Protein AF-A0A2S9FWA9-F1 (afdb_monomer)

Radius of gyration: 19.91 Å; Cα contacts (8 Å, |Δi|>4): 65; chains: 1; bounding box: 47×26×48 Å

Nearest PDB structures (foldseek):
  5e2c-assembly1_B  TM=9.417E-01  e=1.830E-04  Mycobacterium tuberculosis H37Ra
  1iu9-assembly1_A  TM=6.418E-01  e=1.714E+00  Pyrococcus horikoshii OT3
  1jfl-assembly1_B  TM=6.373E-01  e=2.744E+00  Pyrococcus horikoshii OT3
  2dx7-assembly1_B  TM=5.921E-01  e=2.242E+00  Pyrococcus horikoshii OT3

Mean predicted aligned error: 3.93 Å

Secondary structure (DSSP, 8-state):
---S-HHHHHHHHHHHTT-SEEEE-TTTS-HHHHHHHHHHHTTTSEEEE-TTHHHHHHHS--HHHHHHHHHHHHHHHHHHHHHH-

Sequence (85 aa):
VIERACGPHLASRAAAAGVRKLGFESHVVTFDAYTSLTKAAGGRCELVRAAGMVEGLREVKDAGEIAVLRLACEAADAALKDLVD

Solvent-accessible surface area (backbone atoms only — not comparable to full-atom values): 4934 Å² total; per-residue (Å²): 136,86,76,84,62,51,66,35,54,50,32,31,48,40,27,74,71,66,40,54,70,44,74,41,48,62,86,74,54,46,70,70,54,49,52,47,29,51,61,38,15,65,80,62,24,44,82,39,82,42,62,63,58,65,55,64,58,64,70,62,71,54,73,66,57,50,53,52,52,50,54,53,49,53,52,50,52,52,55,52,48,71,73,75,110

Foldseek 3Di:
DDDPLVLLVVLLVCLVVQAAEDEDQPVPQDPVSVVSSVVSVVNSHHYDYDHPPVVVVVVDDDPVRVVVVVVVVVVVVVVVVVVPD

Structure (mmCIF, N/CA/C/O backbone):
data_AF-A0A2S9FWA9-F1
#
_entry.id   AF-A0A2S9FWA9-F1
#
loop_
_atom_site.group_PDB
_atom_site.id
_atom_site.type_symbol
_atom_site.label_atom_id
_atom_site.label_alt_id
_atom_site.label_comp_id
_atom_site.label_asym_id
_atom_site.label_entity_id
_atom_site.label_seq_id
_atom_site.pdbx_PDB_ins_code
_atom_site.Cartn_x
_atom_site.Cartn_y
_atom_site.Cartn_z
_atom_site.occupancy
_atom_site.B_iso_or_equiv
_atom_site.auth_seq_id
_atom_site.auth_comp_id
_atom_site.auth_asym_id
_atom_site.auth_atom_id
_atom_site.pdbx_PDB_model_num
ATOM 1 N N . VAL A 1 1 ? -22.883 8.278 -4.207 1.00 67.81 1 VAL A N 1
ATOM 2 C CA . VAL A 1 1 ? -22.090 9.186 -3.344 1.00 67.81 1 VAL A CA 1
ATOM 3 C C . VAL A 1 1 ? -20.647 8.716 -3.394 1.00 67.81 1 VAL A C 1
ATOM 5 O O . VAL A 1 1 ? -20.429 7.531 -3.181 1.00 67.81 1 VAL A O 1
ATOM 8 N N . ILE A 1 2 ? -19.698 9.586 -3.750 1.00 81.88 2 ILE A N 1
ATOM 9 C CA . ILE A 1 2 ? -18.262 9.275 -3.679 1.00 81.88 2 ILE A CA 1
ATOM 10 C C . ILE A 1 2 ? -17.791 9.729 -2.302 1.00 81.88 2 ILE A C 1
ATOM 12 O O . ILE A 1 2 ? -17.817 10.924 -2.016 1.00 81.88 2 ILE A O 1
ATOM 16 N N . GLU A 1 3 ? -17.402 8.783 -1.453 1.00 88.25 3 GLU A N 1
ATOM 17 C CA . GLU A 1 3 ? -16.771 9.104 -0.176 1.00 88.25 3 GLU A CA 1
ATOM 18 C C . GLU A 1 3 ? -15.309 9.487 -0.425 1.00 88.25 3 GLU A C 1
ATOM 20 O O . GLU A 1 3 ? -14.579 8.750 -1.083 1.00 88.25 3 GLU A O 1
ATOM 25 N N . ARG A 1 4 ? -14.890 10.654 0.073 1.00 88.38 4 ARG A N 1
ATOM 26 C CA . ARG A 1 4 ? -13.517 11.157 -0.092 1.00 88.38 4 ARG A CA 1
ATOM 27 C C . ARG A 1 4 ? -12.637 10.792 1.103 1.00 88.38 4 ARG A C 1
ATOM 29 O O . ARG A 1 4 ? -11.433 10.625 0.938 1.00 88.38 4 ARG A O 1
ATOM 36 N N . ALA A 1 5 ? -13.227 10.605 2.284 1.00 90.69 5 ALA A N 1
ATOM 37 C CA . ALA A 1 5 ? -12.544 10.132 3.482 1.00 90.69 5 ALA A CA 1
ATOM 38 C C . ALA A 1 5 ? -12.558 8.592 3.553 1.00 90.69 5 ALA A C 1
ATOM 40 O O . ALA A 1 5 ? -13.088 7.993 4.493 1.00 90.69 5 ALA A O 1
ATOM 41 N N . CYS A 1 6 ? -11.969 7.938 2.544 1.00 94.06 6 CYS A N 1
ATOM 42 C CA . CYS A 1 6 ? -12.036 6.483 2.377 1.00 94.06 6 CYS A CA 1
ATOM 43 C C . CYS A 1 6 ? -11.553 5.704 3.610 1.00 94.06 6 CYS A C 1
ATOM 45 O O . CYS A 1 6 ? -12.195 4.732 3.995 1.00 94.06 6 CYS A O 1
ATOM 47 N N . GLY A 1 7 ? -10.462 6.132 4.256 1.00 95.50 7 GLY A N 1
ATOM 48 C CA . GLY A 1 7 ? -9.893 5.436 5.416 1.00 95.50 7 GLY A CA 1
ATOM 49 C C . GLY A 1 7 ? -10.893 5.270 6.572 1.00 95.50 7 GLY A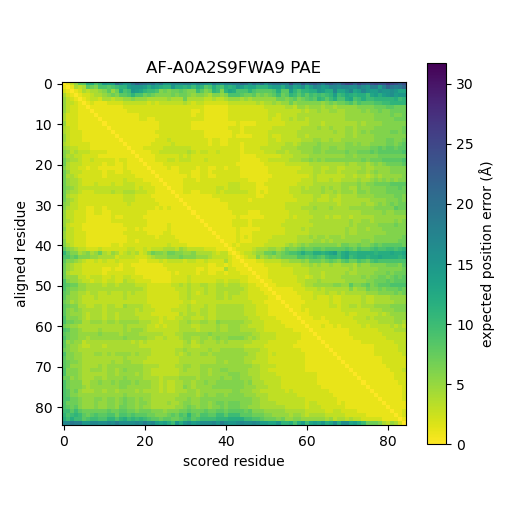 C 1
ATOM 50 O O . GLY A 1 7 ? -11.258 4.137 6.895 1.00 95.50 7 GLY A O 1
ATOM 51 N N . PRO A 1 8 ? -11.381 6.367 7.184 1.00 96.31 8 PRO A N 1
ATOM 52 C CA . PRO A 1 8 ? -12.385 6.296 8.247 1.00 96.31 8 PRO A CA 1
ATOM 53 C C . PRO A 1 8 ? -13.664 5.562 7.826 1.00 96.31 8 PRO A C 1
ATOM 55 O O . PRO A 1 8 ? -14.192 4.754 8.591 1.00 96.31 8 PRO A O 1
ATO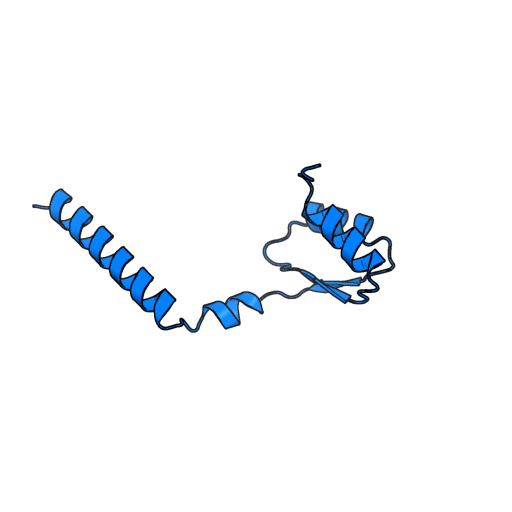M 58 N N . HIS A 1 9 ? -14.140 5.782 6.596 1.00 96.50 9 HIS A N 1
ATOM 59 C CA . HIS A 1 9 ? -15.321 5.088 6.085 1.00 96.50 9 HIS A CA 1
ATOM 60 C C . HIS A 1 9 ? -1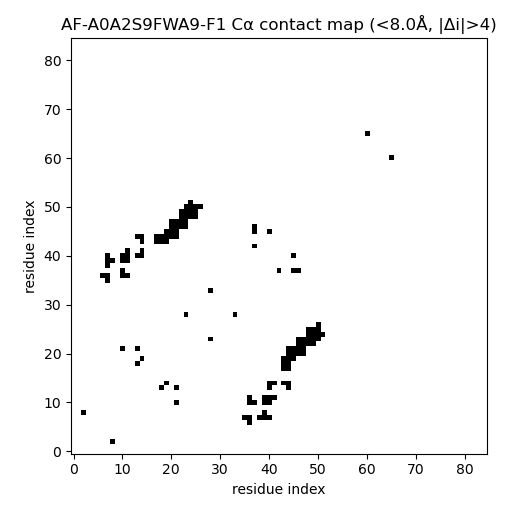5.128 3.565 6.052 1.00 96.50 9 HIS A C 1
ATOM 62 O O . HIS A 1 9 ? -15.979 2.818 6.538 1.00 96.50 9 HIS A O 1
ATOM 68 N N . LEU A 1 10 ? -13.992 3.093 5.534 1.00 96.25 10 LEU A N 1
ATOM 69 C CA . LEU A 1 10 ? -13.667 1.669 5.472 1.00 96.25 10 LEU A CA 1
ATOM 70 C C . LEU A 1 10 ? -13.442 1.066 6.864 1.00 96.25 10 LEU A C 1
ATOM 72 O O . LEU A 1 10 ? -13.912 -0.042 7.109 1.00 96.25 10 LEU A O 1
ATOM 76 N N . ALA A 1 11 ? -12.818 1.793 7.796 1.00 97.44 11 ALA A N 1
ATOM 77 C CA . ALA A 1 11 ? -12.676 1.345 9.185 1.00 97.44 11 ALA A CA 1
ATOM 78 C C . ALA A 1 11 ? -14.042 1.161 9.872 1.00 97.44 11 ALA A C 1
ATOM 80 O O . ALA A 1 11 ? -14.284 0.143 10.525 1.00 97.44 11 ALA A O 1
ATOM 81 N N . SER A 1 12 ? -14.970 2.102 9.664 1.00 96.81 12 SER A N 1
ATOM 82 C CA . SER A 1 12 ? -16.344 1.986 10.164 1.00 96.81 12 SER A CA 1
ATOM 83 C C . SER A 1 12 ? -17.084 0.802 9.534 1.00 96.81 12 SER A C 1
ATOM 85 O O . SER A 1 12 ? -17.722 0.019 10.243 1.00 96.81 12 SER A O 1
ATOM 87 N N . ARG A 1 13 ? -16.946 0.611 8.214 1.00 97.06 13 ARG A N 1
ATOM 88 C CA . ARG A 1 13 ? -17.538 -0.531 7.503 1.00 97.06 13 ARG A CA 1
ATOM 89 C C . ARG A 1 13 ? -16.974 -1.873 7.959 1.00 97.06 13 ARG A C 1
ATOM 91 O O . ARG A 1 13 ? -17.754 -2.801 8.139 1.00 97.06 13 ARG A O 1
ATOM 98 N N . ALA A 1 14 ? -15.665 -1.982 8.169 1.00 97.56 14 ALA A N 1
ATOM 99 C CA . ALA A 1 14 ? -15.033 -3.196 8.679 1.00 97.56 14 ALA A CA 1
ATOM 100 C C . ALA A 1 14 ? -15.575 -3.553 10.071 1.00 97.56 14 ALA A C 1
ATOM 102 O O . ALA A 1 14 ? -15.978 -4.692 10.307 1.00 97.56 14 ALA A O 1
ATOM 103 N N . ALA A 1 15 ? -15.682 -2.560 10.960 1.00 97.00 15 ALA A N 1
ATOM 104 C CA . ALA A 1 15 ? -16.286 -2.741 12.275 1.00 97.00 15 ALA A CA 1
ATOM 105 C C . ALA A 1 15 ? -17.763 -3.170 12.186 1.00 97.00 15 ALA A C 1
ATOM 107 O O . ALA A 1 15 ? -18.185 -4.065 12.914 1.00 97.00 15 ALA A O 1
ATOM 108 N N . ALA A 1 16 ? -18.546 -2.565 11.286 1.00 97.50 16 ALA A N 1
ATOM 109 C CA . ALA A 1 16 ? -19.944 -2.938 11.050 1.00 97.50 16 ALA A CA 1
ATOM 110 C C . ALA A 1 16 ? -20.097 -4.352 10.458 1.00 97.50 16 ALA A C 1
ATOM 112 O O . ALA A 1 16 ? -21.079 -5.030 10.741 1.00 97.50 16 ALA A O 1
ATOM 113 N N . ALA A 1 17 ? -19.115 -4.812 9.681 1.00 97.56 17 ALA A N 1
ATOM 114 C CA . ALA A 1 17 ? -19.056 -6.163 9.126 1.00 97.56 17 ALA A CA 1
ATOM 115 C C . ALA A 1 17 ? -18.537 -7.222 10.124 1.00 97.56 17 ALA A C 1
ATOM 117 O O . ALA A 1 17 ? -18.397 -8.385 9.757 1.00 97.56 17 ALA A O 1
ATOM 118 N N . GLY A 1 18 ? -18.240 -6.843 11.374 1.00 97.50 18 GLY A N 1
ATOM 119 C CA . GLY A 1 18 ? -17.804 -7.770 12.423 1.00 97.50 18 GLY A CA 1
ATOM 120 C C . GLY A 1 18 ? -16.301 -8.068 12.448 1.00 97.50 18 GLY A C 1
ATOM 121 O O . GLY A 1 18 ? -15.872 -8.958 13.185 1.00 97.50 18 GLY A O 1
ATOM 122 N N . VAL A 1 19 ? -15.478 -7.327 11.697 1.00 98.00 19 VAL A N 1
ATOM 123 C CA . VAL A 1 19 ? -14.015 -7.457 11.768 1.00 98.00 19 VAL A CA 1
ATOM 124 C C . VAL A 1 19 ? -13.545 -7.081 13.172 1.00 98.00 19 VAL A C 1
ATOM 126 O O . VAL A 1 19 ? -13.773 -5.968 13.641 1.00 98.00 19 VAL A O 1
ATOM 129 N N . ARG A 1 20 ? -12.860 -8.009 13.847 1.00 97.19 20 ARG A N 1
ATOM 130 C CA . ARG A 1 20 ? -12.371 -7.806 15.221 1.00 97.19 20 ARG A CA 1
ATOM 131 C C . ARG A 1 20 ? -10.988 -7.174 15.283 1.00 97.19 20 ARG A C 1
ATOM 133 O O . ARG A 1 20 ? -10.745 -6.376 16.180 1.00 97.19 20 ARG A O 1
ATOM 140 N N . LYS A 1 21 ? -10.117 -7.524 14.338 1.00 97.50 21 LYS A N 1
ATOM 141 C CA . LYS A 1 21 ? -8.756 -7.001 14.203 1.00 97.50 21 LYS A CA 1
ATOM 142 C C . LYS A 1 21 ? -8.551 -6.543 12.770 1.00 97.50 21 LYS A C 1
ATOM 144 O O . LYS A 1 21 ? -8.724 -7.341 11.852 1.00 97.50 21 LYS A O 1
ATOM 149 N N . LEU A 1 22 ? -8.203 -5.278 12.591 1.00 97.19 22 LEU A N 1
ATOM 150 C CA . LEU A 1 22 ? -7.968 -4.671 11.289 1.00 97.19 22 LEU A CA 1
ATOM 151 C C . LEU A 1 22 ? -6.513 -4.210 11.205 1.00 97.19 22 LEU A C 1
ATOM 153 O O . LEU A 1 22 ? -6.068 -3.367 11.981 1.00 97.19 22 LEU A O 1
ATOM 157 N N . GLY A 1 23 ? -5.773 -4.798 10.267 1.00 97.00 23 GLY A N 1
ATOM 158 C CA . GLY A 1 23 ? -4.383 -4.448 10.003 1.00 97.00 23 GLY A CA 1
ATOM 159 C C . GLY A 1 23 ? -4.246 -3.058 9.380 1.00 97.00 23 GLY A C 1
ATOM 160 O O . GLY A 1 23 ? -5.065 -2.673 8.546 1.00 97.00 23 GLY A O 1
ATOM 161 N N . PHE A 1 24 ? -3.197 -2.324 9.746 1.00 97.06 24 PHE A N 1
ATOM 162 C CA . PHE A 1 24 ? -2.792 -1.100 9.053 1.00 97.06 24 PHE A CA 1
ATOM 163 C C . PHE A 1 24 ? -1.268 -1.006 8.912 1.00 97.06 24 PHE A C 1
ATOM 165 O O . PHE A 1 24 ? -0.512 -1.456 9.781 1.00 97.06 24 PHE A O 1
ATOM 172 N N . GLU A 1 25 ? -0.806 -0.383 7.828 1.00 96.75 25 GLU A N 1
ATOM 173 C CA . GLU A 1 25 ? 0.614 -0.149 7.557 1.00 96.75 25 GLU A CA 1
ATOM 174 C C . GLU A 1 25 ? 1.135 0.983 8.439 1.00 96.75 25 GLU A C 1
ATOM 176 O O . GLU A 1 25 ? 1.183 2.154 8.072 1.00 96.75 25 GLU A O 1
ATOM 181 N N . SER A 1 26 ? 1.529 0.633 9.656 1.00 96.56 26 SER A N 1
ATOM 182 C CA . SE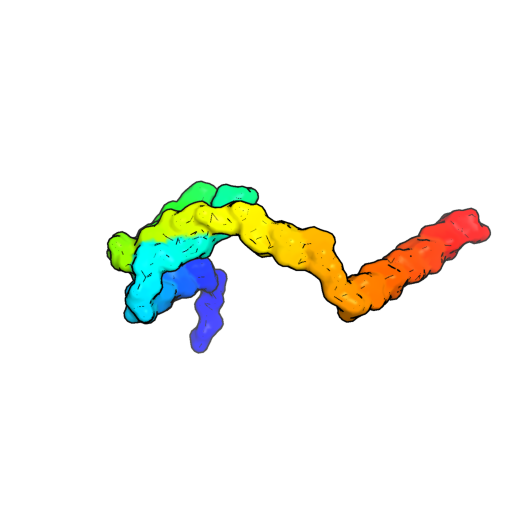R A 1 26 ? 1.915 1.596 10.688 1.00 96.56 26 SER A CA 1
ATOM 183 C C . SER A 1 26 ? 3.175 2.413 10.391 1.00 96.56 26 SER A C 1
ATOM 185 O O . SER A 1 26 ? 3.549 3.258 11.196 1.00 96.56 26 SER A O 1
ATOM 187 N N . HIS A 1 27 ? 3.871 2.095 9.302 1.00 94.81 27 HIS A N 1
ATOM 188 C CA . HIS A 1 27 ? 5.023 2.839 8.800 1.00 94.81 27 HIS A CA 1
ATOM 189 C C . HIS A 1 27 ? 4.631 3.862 7.712 1.00 94.81 27 HIS A C 1
ATOM 191 O O . HIS A 1 27 ? 5.441 4.714 7.369 1.00 94.81 27 HIS A O 1
ATOM 197 N N . VAL A 1 28 ? 3.389 3.807 7.214 1.00 96.00 28 VAL A N 1
ATOM 198 C CA . VAL A 1 28 ? 2.806 4.746 6.237 1.00 96.00 28 VAL A CA 1
ATOM 199 C C . VAL A 1 28 ? 1.750 5.635 6.897 1.00 96.00 28 VAL A C 1
ATOM 201 O O . VAL A 1 28 ? 1.676 6.835 6.643 1.00 96.00 28 VAL A O 1
ATOM 204 N N . VAL A 1 29 ? 0.912 5.052 7.757 1.00 96.25 29 VAL A N 1
ATOM 205 C CA . VAL A 1 29 ? -0.197 5.756 8.409 1.00 96.25 29 VAL A CA 1
ATOM 206 C C . VAL A 1 29 ? 0.338 6.715 9.472 1.00 96.25 29 VAL A C 1
ATOM 208 O O . VAL A 1 29 ? 0.934 6.292 10.463 1.00 96.25 29 VAL A O 1
ATOM 211 N N . THR A 1 30 ? 0.074 8.012 9.292 1.00 97.12 30 THR A N 1
ATOM 212 C CA . THR A 1 30 ? 0.402 9.045 10.284 1.00 97.12 30 THR A CA 1
ATOM 213 C C . THR A 1 30 ? -0.403 8.860 11.569 1.00 97.12 30 THR A C 1
ATOM 215 O O . THR A 1 30 ? -1.466 8.235 11.583 1.00 97.12 30 THR A O 1
ATOM 218 N N . PHE A 1 31 ? 0.063 9.454 12.667 1.00 97.50 31 PHE A N 1
ATOM 219 C CA . PHE A 1 31 ? -0.650 9.377 13.942 1.00 97.50 31 PHE A CA 1
ATOM 220 C C . PHE A 1 31 ? -2.064 9.991 13.883 1.00 97.50 31 PHE A C 1
ATOM 222 O O . PHE A 1 31 ? -3.011 9.428 14.441 1.00 97.50 31 PHE A O 1
ATOM 229 N N . ASP A 1 32 ? -2.241 11.093 13.149 1.00 97.88 32 ASP A N 1
ATOM 230 C CA . ASP A 1 32 ? -3.551 11.732 12.959 1.00 97.88 32 ASP A CA 1
ATOM 231 C C . ASP A 1 32 ? -4.515 10.841 12.167 1.00 97.88 32 ASP A C 1
ATOM 233 O O . ASP A 1 32 ? -5.692 10.694 12.525 1.00 97.88 32 ASP A O 1
ATOM 237 N N . ALA A 1 33 ? -4.008 10.188 11.117 1.00 96.88 33 ALA A N 1
ATOM 238 C CA . ALA A 1 33 ? -4.775 9.213 10.357 1.00 96.88 33 ALA A CA 1
ATOM 239 C C . ALA A 1 33 ? -5.150 8.015 11.242 1.00 96.88 33 ALA A C 1
ATOM 241 O O . ALA A 1 33 ? -6.327 7.671 11.322 1.00 96.88 33 ALA A O 1
ATOM 242 N N . TYR A 1 34 ? -4.199 7.444 11.986 1.00 97.56 34 TYR A N 1
ATOM 243 C CA . TYR A 1 34 ? -4.448 6.353 12.934 1.00 97.56 34 TYR A CA 1
ATOM 244 C C . TYR A 1 34 ? -5.532 6.707 13.964 1.00 97.56 34 TYR A C 1
ATOM 246 O O . TYR A 1 34 ? -6.460 5.926 14.195 1.00 97.56 34 TYR A O 1
ATOM 254 N N . THR A 1 35 ? -5.467 7.909 14.538 1.00 97.44 35 THR A N 1
ATOM 255 C CA . THR A 1 35 ? -6.473 8.409 15.484 1.00 97.44 35 THR A CA 1
ATOM 256 C C . THR A 1 35 ? -7.855 8.493 14.834 1.00 97.44 35 THR A C 1
ATOM 258 O O . THR A 1 35 ? -8.855 8.087 15.429 1.00 97.44 35 THR A O 1
ATOM 261 N N . SER A 1 36 ? -7.922 8.977 13.593 1.00 97.06 36 SER A N 1
ATOM 262 C CA . SER A 1 36 ? -9.169 9.081 12.827 1.00 97.06 36 SER A CA 1
ATOM 263 C C . SER A 1 36 ? -9.767 7.708 12.500 1.00 97.06 36 SER A C 1
ATOM 265 O O . SER A 1 36 ? -10.969 7.502 12.672 1.00 97.06 36 SER A O 1
ATOM 267 N N . LEU A 1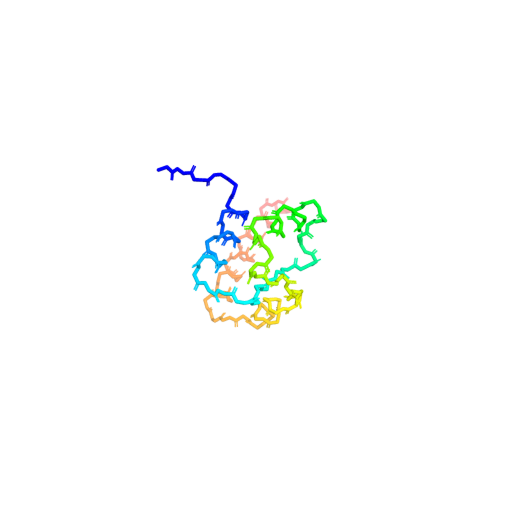 37 ? -8.931 6.746 12.101 1.00 97.69 37 LEU A N 1
ATOM 268 C CA . LEU A 1 37 ? -9.338 5.360 11.854 1.00 97.69 37 LEU A CA 1
ATOM 269 C C . LEU A 1 37 ? -9.855 4.688 13.134 1.00 97.69 37 LEU A C 1
ATOM 271 O O . LEU A 1 37 ? -10.906 4.051 13.116 1.00 97.69 37 LEU A O 1
ATOM 275 N N . THR A 1 38 ? -9.157 4.881 14.255 1.00 97.06 38 THR A N 1
ATOM 276 C CA . THR A 1 38 ? -9.526 4.311 15.560 1.00 97.06 38 THR A CA 1
ATOM 277 C C . THR A 1 38 ? -10.880 4.838 16.036 1.00 97.06 38 THR A C 1
ATOM 279 O O . THR A 1 38 ? -11.735 4.064 16.469 1.00 97.06 38 THR A O 1
ATOM 282 N N . LYS A 1 39 ? -11.119 6.151 15.894 1.00 97.06 39 LYS A N 1
ATOM 283 C CA . LYS A 1 39 ? -12.424 6.764 16.184 1.00 97.06 39 LYS A CA 1
ATOM 284 C C . LYS A 1 39 ? -13.531 6.155 15.320 1.00 97.06 39 LYS A C 1
ATOM 286 O O . LYS A 1 39 ? -14.588 5.814 15.843 1.00 97.06 39 LYS A O 1
ATOM 291 N N . ALA A 1 40 ? -13.281 5.966 14.025 1.00 96.88 40 ALA A N 1
ATOM 292 C CA . ALA A 1 40 ? -14.264 5.403 13.101 1.00 96.88 40 ALA A CA 1
ATOM 293 C C . ALA A 1 40 ? -14.555 3.908 13.336 1.00 96.88 40 ALA A C 1
ATOM 295 O O . ALA A 1 40 ? -15.690 3.466 13.145 1.00 96.88 40 ALA A O 1
ATOM 296 N N . ALA A 1 41 ? -13.563 3.142 13.798 1.00 96.31 41 ALA A N 1
ATOM 297 C CA . ALA A 1 41 ? -13.721 1.748 14.215 1.00 96.31 41 ALA A CA 1
ATOM 298 C C . ALA A 1 41 ? -14.617 1.592 15.464 1.00 96.31 41 ALA A C 1
ATOM 300 O O . ALA A 1 41 ? -15.191 0.522 15.694 1.00 96.31 41 ALA A O 1
ATOM 301 N N . GLY A 1 42 ? -14.771 2.656 16.263 1.00 93.50 42 GLY A N 1
ATOM 302 C CA . GLY A 1 42 ? -15.754 2.741 17.346 1.00 93.50 42 GLY A CA 1
ATOM 303 C C . GLY A 1 42 ? -15.557 1.715 18.465 1.00 93.50 42 GLY A C 1
ATOM 304 O O . GLY A 1 42 ? -16.539 1.257 19.042 1.00 93.50 42 GLY A O 1
A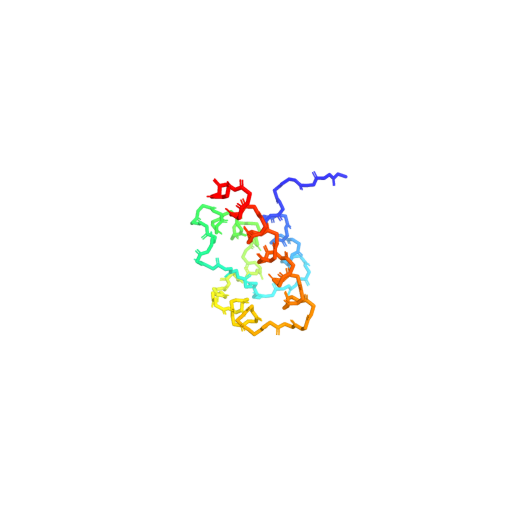TOM 305 N N . GLY A 1 43 ? -14.317 1.279 18.713 1.00 90.56 43 GLY A N 1
ATOM 306 C CA . GLY A 1 43 ? -13.971 0.293 19.749 1.00 90.56 43 GLY A CA 1
ATOM 307 C C . GLY A 1 43 ? -14.446 -1.145 19.485 1.00 90.56 43 GLY A C 1
ATOM 308 O O . GLY A 1 43 ? -14.094 -2.051 20.234 1.00 90.56 43 GLY A O 1
ATOM 309 N N . ARG A 1 44 ? -15.214 -1.386 18.413 1.00 91.44 44 ARG A N 1
ATOM 310 C CA . ARG A 1 44 ? -15.675 -2.728 18.002 1.00 91.44 44 ARG A CA 1
ATOM 311 C C . ARG A 1 44 ? -14.606 -3.514 17.240 1.00 91.44 44 ARG A C 1
ATOM 313 O O . ARG A 1 44 ? -14.655 -4.743 17.197 1.00 91.44 44 ARG A O 1
ATOM 320 N N . CYS A 1 45 ? -13.661 -2.790 16.649 1.00 96.38 45 CYS A N 1
ATOM 321 C CA . CYS A 1 45 ? -12.557 -3.308 15.858 1.00 96.38 45 CYS A CA 1
ATOM 322 C C . CYS A 1 45 ? -11.240 -2.728 16.390 1.00 96.38 45 CYS A C 1
ATOM 324 O O . CYS A 1 45 ? -11.101 -1.512 16.522 1.00 96.38 45 CYS A O 1
ATOM 326 N N . GLU A 1 46 ? -10.294 -3.601 16.717 1.00 97.12 46 GLU A N 1
ATOM 327 C CA . GLU A 1 46 ? -8.942 -3.242 17.137 1.00 97.12 46 GLU A CA 1
ATOM 328 C C . GLU A 1 46 ? -8.079 -2.968 15.900 1.00 97.12 46 GLU A C 1
ATOM 330 O O . GLU A 1 46 ? -8.009 -3.807 14.998 1.00 97.12 46 GLU A O 1
ATOM 335 N N . LEU A 1 47 ? -7.395 -1.821 15.856 1.00 97.69 47 LEU A N 1
ATOM 336 C CA . LEU A 1 47 ? -6.370 -1.581 14.843 1.00 97.69 47 LEU A CA 1
ATOM 337 C C . LEU A 1 47 ? -5.057 -2.239 15.258 1.00 97.69 47 LEU A C 1
ATOM 339 O O . LEU A 1 47 ? -4.499 -1.931 16.308 1.00 97.69 47 LEU A O 1
ATOM 343 N N . VAL A 1 48 ? -4.541 -3.106 14.394 1.00 97.56 48 VAL A N 1
ATOM 344 C CA . VAL A 1 48 ? -3.317 -3.871 14.631 1.00 97.56 48 VAL A CA 1
ATOM 345 C C . VAL A 1 48 ? -2.254 -3.441 13.630 1.00 97.56 48 VAL A C 1
ATOM 347 O O . VAL A 1 48 ? -2.5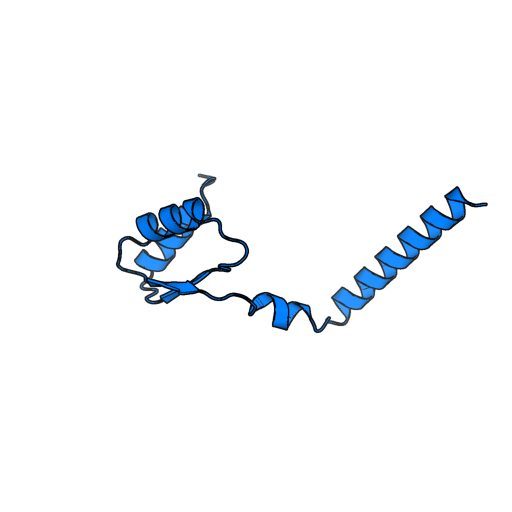12 -3.321 12.434 1.00 97.56 48 VAL A O 1
ATOM 350 N N . ARG A 1 49 ? -1.033 -3.208 14.110 1.00 96.94 49 ARG A N 1
ATOM 351 C CA . ARG A 1 49 ? 0.099 -2.888 13.233 1.00 96.94 49 ARG A CA 1
ATOM 352 C C . ARG A 1 49 ? 0.393 -4.080 12.316 1.00 96.94 49 ARG A C 1
ATOM 354 O O . ARG A 1 49 ? 0.576 -5.190 12.803 1.00 96.94 49 ARG A O 1
ATOM 361 N N . ALA A 1 50 ? 0.488 -3.829 11.014 1.00 95.94 50 ALA A N 1
ATOM 362 C CA . ALA A 1 50 ? 0.775 -4.829 9.983 1.00 95.94 50 ALA A CA 1
ATOM 363 C C . ALA A 1 50 ? 1.895 -4.357 9.032 1.00 95.94 50 ALA A C 1
ATOM 365 O O . ALA A 1 50 ? 1.802 -4.501 7.818 1.00 95.94 50 ALA A O 1
ATOM 366 N N . ALA A 1 51 ? 2.943 -3.732 9.576 1.00 94.94 51 ALA A N 1
ATOM 367 C CA . ALA A 1 51 ? 4.079 -3.264 8.780 1.00 94.94 51 ALA A CA 1
ATOM 368 C C . ALA A 1 51 ? 4.886 -4.433 8.187 1.00 94.94 51 ALA A C 1
ATOM 370 O O . ALA A 1 51 ? 5.094 -5.433 8.871 1.00 94.94 51 ALA A O 1
ATOM 371 N N . GLY A 1 52 ? 5.375 -4.286 6.951 1.00 94.19 52 GLY A N 1
ATOM 372 C CA . GLY A 1 52 ? 6.259 -5.257 6.298 1.00 94.19 52 GLY A CA 1
ATOM 373 C C . GLY A 1 52 ? 5.533 -6.373 5.544 1.00 94.19 52 GLY A C 1
ATOM 374 O O . GLY A 1 52 ? 6.164 -7.111 4.792 1.00 94.19 52 GLY A O 1
ATOM 375 N N . MET A 1 53 ? 4.218 -6.528 5.738 1.00 94.38 53 MET A N 1
ATOM 376 C CA . MET A 1 53 ? 3.466 -7.633 5.136 1.00 94.38 53 MET A CA 1
ATOM 377 C C . MET A 1 53 ? 3.346 -7.479 3.617 1.00 94.38 53 MET A C 1
ATOM 379 O O . MET A 1 53 ? 3.551 -8.443 2.883 1.00 94.38 53 MET A O 1
ATOM 383 N N . VAL A 1 54 ? 3.032 -6.271 3.144 1.00 94.44 54 VAL A N 1
ATOM 384 C CA . VAL A 1 54 ? 2.925 -5.981 1.709 1.00 94.44 54 VAL A CA 1
ATOM 385 C C . VAL A 1 54 ? 4.313 -5.917 1.077 1.00 94.44 54 VAL A C 1
ATOM 387 O O . VAL A 1 54 ? 4.506 -6.400 -0.035 1.00 94.44 54 VAL A O 1
ATOM 390 N N . GLU A 1 55 ? 5.299 -5.380 1.793 1.00 95.56 55 GLU A N 1
ATOM 391 C CA . GLU A 1 55 ? 6.690 -5.310 1.344 1.00 95.56 55 GLU A CA 1
ATOM 392 C C . GLU A 1 55 ? 7.257 -6.698 1.043 1.00 95.56 55 GLU A C 1
ATOM 394 O O . GLU A 1 55 ? 7.834 -6.885 -0.025 1.00 95.56 55 GLU A O 1
ATOM 399 N N . GLY A 1 56 ? 7.018 -7.681 1.919 1.00 95.25 56 GLY A N 1
ATOM 400 C CA . GLY A 1 56 ? 7.465 -9.058 1.695 1.00 95.25 56 GLY A CA 1
ATOM 401 C C . GLY A 1 56 ? 6.861 -9.696 0.440 1.00 95.25 56 GLY A C 1
ATOM 402 O O . GLY A 1 56 ? 7.532 -10.457 -0.249 1.00 95.25 56 GLY A O 1
ATOM 403 N N . LEU A 1 57 ? 5.619 -9.345 0.085 1.00 94.94 57 LEU A N 1
ATOM 404 C CA . LEU A 1 57 ? 5.014 -9.783 -1.180 1.00 94.94 57 LEU A CA 1
ATOM 405 C C . LEU A 1 57 ? 5.606 -9.048 -2.387 1.00 94.94 57 LEU A C 1
ATOM 407 O O . LEU A 1 57 ? 5.733 -9.630 -3.457 1.00 94.94 57 LEU A O 1
ATOM 411 N N . ARG A 1 58 ? 5.968 -7.770 -2.230 1.00 96.06 58 ARG A N 1
ATOM 412 C CA . ARG A 1 58 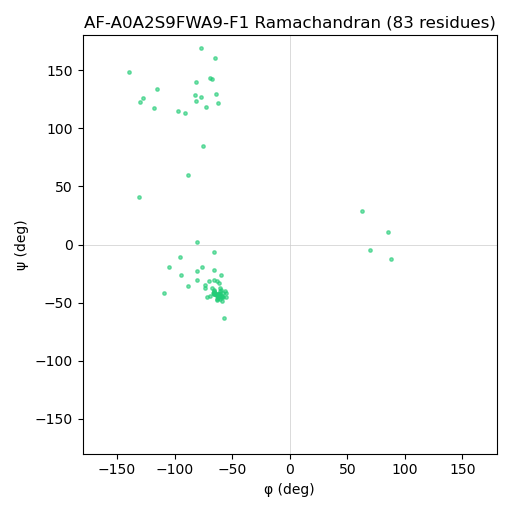? 6.530 -6.945 -3.310 1.00 96.06 58 ARG A CA 1
ATOM 413 C C . ARG A 1 58 ? 7.990 -7.259 -3.612 1.00 96.06 58 ARG A C 1
ATOM 415 O O . ARG A 1 58 ? 8.449 -6.859 -4.683 1.00 96.06 58 ARG A O 1
ATOM 422 N N . GLU A 1 59 ? 8.702 -7.892 -2.684 1.00 97.25 59 GLU A N 1
ATOM 423 C CA . GLU A 1 59 ? 10.115 -8.242 -2.824 1.00 97.25 59 GLU A CA 1
ATOM 424 C C . GLU A 1 59 ? 10.344 -9.219 -3.985 1.00 97.25 59 GLU A C 1
ATOM 426 O O . GLU A 1 59 ? 11.248 -9.014 -4.795 1.00 97.25 59 GLU A O 1
ATOM 431 N N . VAL A 1 60 ? 9.482 -10.232 -4.124 1.00 97.44 60 VAL A N 1
ATOM 432 C CA . VAL A 1 60 ? 9.560 -11.213 -5.213 1.00 97.44 60 VAL A CA 1
ATOM 433 C C . VAL A 1 60 ? 8.607 -10.816 -6.331 1.00 97.44 60 VAL A C 1
ATOM 435 O O . VAL A 1 60 ? 7.393 -10.816 -6.150 1.00 97.44 60 VAL A O 1
ATOM 438 N N . LYS A 1 61 ? 9.165 -10.493 -7.499 1.00 97.56 61 LYS A N 1
ATOM 439 C CA . LYS A 1 61 ? 8.388 -10.078 -8.670 1.00 97.56 61 LYS A CA 1
ATOM 440 C C . LYS A 1 61 ? 7.805 -11.250 -9.433 1.00 97.56 61 LYS A C 1
ATOM 442 O O . LYS A 1 61 ? 8.488 -12.250 -9.658 1.00 97.56 61 LYS A O 1
ATOM 447 N N . ASP A 1 62 ? 6.568 -11.088 -9.886 1.00 98.38 62 ASP A N 1
ATOM 448 C CA . ASP A 1 62 ? 5.994 -11.988 -10.875 1.00 98.38 62 ASP A CA 1
ATOM 449 C C . ASP A 1 62 ? 6.529 -11.694 -12.291 1.00 98.38 62 ASP A C 1
ATOM 451 O O . ASP A 1 62 ? 7.215 -10.700 -12.554 1.00 98.38 62 ASP A O 1
ATOM 455 N N . ALA A 1 63 ? 6.250 -12.600 -13.230 1.00 98.44 63 ALA A N 1
ATOM 456 C CA . ALA A 1 63 ? 6.746 -12.482 -14.600 1.00 98.44 63 ALA A CA 1
ATOM 457 C C . ALA A 1 63 ? 6.205 -11.239 -15.335 1.00 98.44 63 ALA A C 1
ATOM 459 O O . ALA A 1 63 ? 6.905 -10.680 -16.182 1.00 98.44 63 ALA A O 1
ATOM 460 N N . GLY A 1 64 ? 4.982 -10.802 -15.018 1.00 98.44 64 GLY A N 1
ATOM 461 C CA . GLY A 1 64 ? 4.372 -9.608 -15.596 1.00 98.44 64 GLY A CA 1
ATOM 462 C C . GLY A 1 64 ? 5.028 -8.332 -15.073 1.00 98.44 64 GLY A C 1
ATOM 463 O O . GLY A 1 64 ? 5.392 -7.462 -15.863 1.00 98.44 64 GLY A O 1
ATOM 464 N N . GLU A 1 65 ? 5.265 -8.252 -13.763 1.00 98.44 65 GLU A N 1
ATOM 465 C CA . GLU A 1 65 ? 6.012 -7.162 -13.137 1.00 98.44 65 GLU A CA 1
ATOM 466 C C . GLU A 1 65 ? 7.427 -7.053 -13.722 1.00 98.44 65 GLU A C 1
ATOM 468 O O . GLU A 1 65 ? 7.858 -5.957 -14.079 1.00 98.44 65 GLU A O 1
ATOM 473 N N . ILE A 1 66 ? 8.137 -8.176 -13.890 1.00 98.62 66 ILE A N 1
ATOM 474 C CA . ILE A 1 66 ? 9.475 -8.192 -14.507 1.00 98.62 66 ILE A CA 1
ATOM 475 C C . ILE A 1 66 ? 9.425 -7.682 -15.951 1.00 98.62 66 ILE A C 1
ATOM 477 O O . ILE A 1 66 ? 10.296 -6.910 -16.354 1.00 98.62 66 ILE A O 1
ATOM 481 N N . ALA A 1 67 ? 8.426 -8.091 -16.737 1.00 98.62 67 ALA A N 1
ATOM 482 C CA . ALA A 1 67 ? 8.281 -7.632 -18.116 1.00 98.62 67 ALA A CA 1
ATOM 483 C C . ALA A 1 67 ? 8.074 -6.109 -18.189 1.00 98.62 67 ALA A C 1
ATOM 485 O O . ALA A 1 67 ? 8.735 -5.438 -18.980 1.00 98.62 67 ALA A O 1
ATOM 486 N N . VAL A 1 68 ? 7.225 -5.550 -17.321 1.00 98.56 68 VAL A N 1
ATOM 487 C CA . VAL A 1 68 ? 7.003 -4.096 -17.242 1.00 98.56 68 VAL A CA 1
ATOM 488 C C . VAL A 1 68 ? 8.261 -3.359 -16.780 1.00 98.56 68 VAL A C 1
ATOM 490 O O . VAL A 1 68 ? 8.589 -2.313 -17.337 1.00 98.56 68 VAL A O 1
ATOM 493 N N . LEU A 1 69 ? 9.000 -3.904 -15.809 1.00 98.50 69 LEU A N 1
ATOM 494 C CA . LEU A 1 69 ? 10.268 -3.318 -15.365 1.00 98.50 69 LEU A CA 1
ATOM 495 C C . LEU A 1 69 ? 11.297 -3.249 -16.500 1.00 98.50 69 LEU A C 1
ATOM 497 O O . LEU A 1 69 ? 11.971 -2.233 -16.638 1.00 98.50 69 LEU A O 1
ATOM 501 N N . ARG A 1 70 ? 11.387 -4.282 -17.347 1.00 98.62 70 ARG A N 1
ATOM 502 C CA . ARG A 1 70 ? 12.277 -4.271 -18.521 1.00 98.62 70 ARG A CA 1
ATOM 503 C C . ARG A 1 70 ? 11.901 -3.179 -19.515 1.00 98.62 70 ARG A C 1
ATOM 505 O O . ARG A 1 70 ? 12.775 -2.423 -19.919 1.00 98.62 70 ARG A O 1
ATOM 512 N N . LEU A 1 71 ? 10.612 -3.038 -19.826 1.00 98.75 71 LEU A N 1
ATOM 513 C CA . LEU A 1 71 ? 10.121 -1.965 -20.697 1.00 98.75 71 LEU A CA 1
ATOM 514 C C . LEU A 1 71 ? 10.443 -0.574 -20.132 1.00 98.75 71 LEU A C 1
ATOM 516 O O . LEU A 1 71 ? 10.813 0.331 -20.875 1.00 98.75 71 LEU A O 1
ATOM 520 N N . ALA A 1 72 ? 10.327 -0.399 -18.813 1.00 98.69 72 ALA A N 1
ATOM 521 C CA . ALA A 1 72 ? 10.689 0.855 -18.160 1.00 98.69 72 ALA A CA 1
ATOM 522 C C . ALA A 1 72 ? 12.195 1.153 -18.274 1.00 98.69 72 ALA A C 1
ATOM 524 O O . ALA A 1 72 ? 12.563 2.294 -18.551 1.00 98.69 72 ALA A O 1
ATOM 525 N N . CYS A 1 73 ? 13.057 0.143 -18.104 1.00 98.69 73 CYS A N 1
ATOM 526 C CA . CYS A 1 73 ? 14.500 0.282 -18.314 1.00 98.69 73 CYS A CA 1
ATOM 527 C C . CYS A 1 73 ? 14.834 0.630 -19.768 1.00 98.69 73 CYS A C 1
ATOM 529 O O . CYS A 1 73 ? 15.559 1.588 -19.996 1.00 98.69 73 CYS A O 1
ATOM 531 N N . GLU A 1 74 ? 14.247 -0.066 -20.743 1.00 98.69 74 GLU A N 1
ATOM 532 C CA . GLU A 1 74 ? 14.455 0.216 -22.170 1.00 98.69 74 GLU A CA 1
ATOM 533 C C . GLU A 1 74 ? 14.066 1.658 -22.533 1.00 98.69 74 GLU A C 1
ATOM 535 O O . GLU A 1 74 ? 14.789 2.336 -23.264 1.00 98.69 74 GLU A O 1
ATOM 540 N N . ALA A 1 75 ? 12.951 2.158 -21.987 1.00 98.69 75 ALA A N 1
ATOM 541 C CA . ALA A 1 75 ? 12.528 3.543 -22.184 1.00 98.69 75 ALA A CA 1
ATOM 542 C C . ALA A 1 75 ? 13.507 4.550 -21.553 1.00 98.69 75 ALA A C 1
ATOM 544 O O . ALA A 1 75 ? 13.807 5.579 -22.162 1.00 98.69 75 ALA A O 1
ATOM 545 N N . ALA A 1 76 ? 14.017 4.260 -20.353 1.00 98.62 76 ALA A N 1
ATOM 546 C CA . ALA A 1 76 ? 15.009 5.099 -19.687 1.00 98.62 76 ALA A CA 1
ATOM 547 C C . ALA A 1 76 ? 16.351 5.109 -20.439 1.00 98.62 76 ALA A C 1
ATOM 549 O O . ALA A 1 76 ? 16.936 6.177 -20.613 1.00 98.62 76 ALA A O 1
ATOM 550 N N . ASP A 1 77 ? 16.799 3.955 -20.935 1.00 98.69 77 ASP A N 1
ATOM 551 C CA . ASP A 1 77 ? 18.031 3.815 -21.716 1.00 98.69 77 ASP A CA 1
ATOM 552 C C . ASP A 1 77 ? 17.936 4.574 -23.045 1.00 98.69 77 ASP A C 1
ATOM 554 O O . ASP A 1 77 ? 18.871 5.278 -23.427 1.00 98.69 77 ASP A O 1
ATOM 558 N N . ALA A 1 78 ? 16.790 4.490 -23.729 1.00 98.62 78 ALA A N 1
ATOM 559 C CA . ALA A 1 78 ? 16.539 5.250 -24.950 1.00 98.62 78 ALA A CA 1
ATOM 560 C C . ALA A 1 78 ? 16.572 6.766 -24.698 1.00 98.62 78 ALA A C 1
ATOM 562 O O . ALA A 1 78 ? 17.206 7.496 -25.457 1.00 98.62 78 ALA A O 1
ATOM 563 N N . ALA A 1 79 ? 15.936 7.230 -23.617 1.00 98.62 79 ALA A N 1
ATOM 564 C CA . ALA A 1 79 ? 15.942 8.641 -23.240 1.00 98.62 79 ALA A CA 1
ATOM 565 C C . ALA A 1 79 ? 17.342 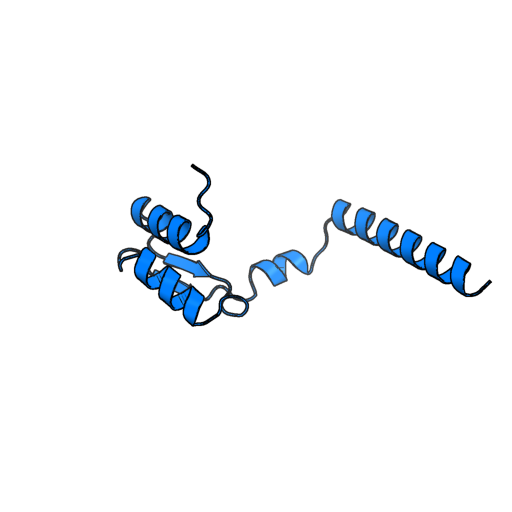9.136 -22.845 1.00 98.62 79 ALA A C 1
ATOM 567 O O . ALA A 1 79 ? 17.722 10.252 -23.188 1.00 98.62 79 ALA A O 1
ATOM 568 N N . LEU A 1 80 ? 18.122 8.312 -22.136 1.00 98.56 80 LEU A N 1
ATOM 569 C CA . LEU A 1 80 ? 19.495 8.655 -21.782 1.00 98.56 80 LEU A CA 1
ATOM 570 C C . LEU A 1 80 ? 20.379 8.747 -23.027 1.00 98.56 80 LEU A C 1
ATOM 572 O O . LEU A 1 80 ? 21.163 9.684 -23.128 1.00 98.56 80 LEU A O 1
ATOM 576 N N . LYS A 1 81 ? 20.235 7.811 -23.971 1.00 98.56 81 LYS A N 1
ATOM 577 C CA . LYS A 1 81 ? 20.978 7.822 -25.234 1.00 98.56 81 LYS A CA 1
ATOM 578 C C . LYS A 1 81 ? 20.720 9.098 -26.036 1.00 98.56 81 LYS A C 1
ATOM 580 O O . LYS A 1 81 ? 21.672 9.748 -26.440 1.00 98.56 81 LYS A O 1
ATOM 585 N N . ASP A 1 82 ? 19.453 9.470 -26.206 1.00 98.38 82 ASP A N 1
ATOM 586 C CA . ASP A 1 82 ? 19.051 10.689 -26.928 1.00 98.38 82 ASP A CA 1
ATOM 587 C C . ASP A 1 82 ? 19.617 11.977 -26.300 1.00 98.38 82 ASP A C 1
ATOM 589 O O . ASP A 1 82 ? 19.805 12.976 -26.982 1.00 98.38 82 ASP A O 1
ATOM 593 N N . LEU A 1 83 ? 19.905 11.963 -24.994 1.00 98.06 83 LEU A N 1
ATOM 594 C CA . LEU A 1 83 ? 20.485 13.108 -24.293 1.00 98.06 83 LEU A CA 1
ATOM 595 C C . LEU A 1 83 ? 22.007 13.233 -24.474 1.00 98.06 83 LEU A C 1
ATOM 597 O O . LEU A 1 83 ? 22.536 14.340 -24.358 1.00 98.06 83 LEU A O 1
ATOM 601 N N . VAL A 1 84 ? 22.716 12.114 -24.641 1.00 97.88 84 VAL A N 1
ATOM 602 C CA . VAL A 1 84 ? 24.191 12.082 -24.606 1.00 97.88 84 VAL A CA 1
ATOM 603 C C . VAL A 1 84 ? 24.848 11.942 -25.978 1.00 97.88 84 VAL A C 1
ATOM 605 O O . VAL A 1 84 ? 26.035 12.257 -26.083 1.00 97.88 84 VAL A O 1
ATOM 608 N N . ASP A 1 85 ? 24.104 11.483 -26.985 1.00 90.81 85 ASP A N 1
ATOM 609 C CA . ASP A 1 85 ? 24.525 11.423 -28.392 1.00 90.81 85 ASP A CA 1
ATOM 610 C C . ASP A 1 85 ? 24.188 12.734 -29.134 1.00 90.81 85 ASP A C 1
ATOM 612 O O . ASP A 1 85 ? 25.024 13.169 -29.964 1.00 90.81 85 ASP A O 1
#

pLDDT: mean 96.13, std 4.13, range [67.81, 98.75]